Protein AF-0000000083412207 (afdb_homodimer)

Organism: NCBI:txid2530390

Radius of gyration: 19.91 Å; Cα contacts (8 Å, |Δi|>4): 125; chains: 2; bounding box: 36×71×54 Å

Solvent-accessible surface area (backbone atoms only — not comparable to full-atom values): 8343 Å² total; per-residue (Å²): 132,80,74,49,70,33,29,52,50,34,54,54,53,48,49,51,42,52,49,50,40,42,51,44,37,52,57,48,27,60,60,34,42,66,89,69,21,44,85,55,72,66,56,53,50,50,54,52,48,53,46,49,50,38,48,52,53,24,51,46,41,38,51,54,48,55,41,55,63,56,62,59,64,66,70,77,129,132,81,74,49,70,35,30,53,49,34,54,54,53,49,50,52,42,50,50,51,39,41,52,42,35,51,57,50,27,60,59,35,41,67,90,70,22,43,84,55,71,66,57,54,51,50,55,52,48,52,44,49,51,38,48,52,54,25,51,46,40,39,52,53,48,56,41,55,64,55,62,61,62,66,69,77,128

Structure (mmCIF, N/CA/C/O backbone):
data_AF-0000000083412207-model_v1
#
loop_
_entity.id
_entity.type
_entity.pdbx_description
1 polymer 'Uncharacterized protein'
#
loop_
_atom_site.group_PDB
_atom_site.id
_atom_site.type_symbol
_atom_site.label_atom_id
_atom_site.label_alt_id
_atom_site.label_comp_id
_atom_site.label_asym_id
_atom_site.label_entity_id
_atom_site.label_seq_id
_atom_site.pdbx_PDB_ins_code
_atom_site.Cartn_x
_atom_site.Cartn_y
_atom_site.Cartn_z
_atom_site.occupancy
_atom_site.B_iso_or_equiv
_atom_site.auth_seq_id
_atom_site.auth_comp_id
_atom_site.auth_asym_id
_atom_site.auth_atom_id
_atom_site.pdbx_PDB_model_num
ATOM 1 N N . MET A 1 1 ? -19.609 23.844 11.234 1 54.09 1 MET A N 1
ATOM 2 C CA . MET A 1 1 ? -18.266 24.438 11.203 1 54.09 1 MET A CA 1
ATOM 3 C C . MET A 1 1 ? -17.516 24.016 9.945 1 54.09 1 MET A C 1
ATOM 5 O O . MET A 1 1 ? -17.391 22.812 9.664 1 54.09 1 MET A O 1
ATOM 9 N N . GLU A 1 2 ? -17.5 24.828 8.906 1 66.31 2 GLU A N 1
ATOM 10 C CA . GLU A 1 2 ? -17.094 24.625 7.52 1 66.31 2 GLU A CA 1
ATOM 11 C C . GLU A 1 2 ? -15.664 24.078 7.449 1 66.31 2 GLU A C 1
ATOM 13 O O . GLU A 1 2 ? -14.805 24.469 8.242 1 66.31 2 GLU A O 1
ATOM 18 N N . LYS A 1 3 ? -15.43 22.844 7.043 1 80.94 3 LYS A N 1
ATOM 19 C CA . LYS A 1 3 ? -14.102 22.234 6.953 1 80.94 3 LYS A CA 1
ATOM 20 C C . LYS A 1 3 ? -13.102 23.219 6.34 1 80.94 3 LYS A C 1
ATOM 22 O O . LYS A 1 3 ? -13.445 23.969 5.426 1 80.94 3 LYS A O 1
ATOM 27 N N . SER A 1 4 ? -12 23.516 6.996 1 90.62 4 SER A N 1
ATOM 28 C CA . SER A 1 4 ? -10.953 24.375 6.453 1 90.62 4 SER A CA 1
ATOM 29 C C . SER A 1 4 ? -10.516 23.906 5.07 1 90.62 4 SER A C 1
ATOM 31 O O . SER A 1 4 ? -10.742 22.75 4.703 1 90.62 4 SER A O 1
ATOM 33 N N . GLU A 1 5 ? -10.156 24.812 4.203 1 94.31 5 GLU A N 1
ATOM 34 C CA . GLU A 1 5 ? -9.648 24.469 2.877 1 94.31 5 GLU A CA 1
ATOM 35 C C . GLU A 1 5 ? -8.539 23.422 2.959 1 94.31 5 GLU A C 1
ATOM 37 O O . GLU A 1 5 ? -8.469 22.516 2.123 1 94.31 5 GLU A O 1
ATOM 42 N N . LYS A 1 6 ? -7.75 23.562 4.008 1 95.19 6 LYS A N 1
ATOM 43 C CA . LYS A 1 6 ? -6.664 22.609 4.215 1 95.19 6 LYS A CA 1
ATOM 44 C C . LYS A 1 6 ? -7.203 21.203 4.52 1 95.19 6 LYS A C 1
ATOM 46 O O . LYS A 1 6 ? -6.645 20.203 4.066 1 95.19 6 LYS A O 1
ATOM 51 N N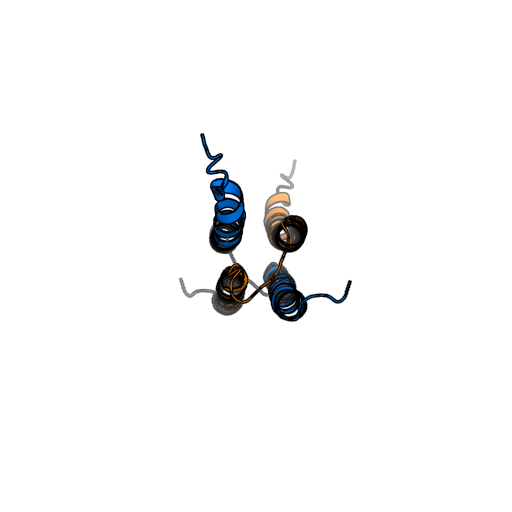 . ARG A 1 7 ? -8.305 21.156 5.289 1 95.5 7 ARG A N 1
ATOM 52 C CA . ARG A 1 7 ? -8.953 19.906 5.648 1 95.5 7 ARG A CA 1
ATOM 53 C C . ARG A 1 7 ? -9.578 19.234 4.426 1 95.5 7 ARG A C 1
ATOM 55 O O . ARG A 1 7 ? -9.438 18.031 4.227 1 95.5 7 ARG A O 1
ATOM 62 N N . GLN A 1 8 ? -10.258 20.062 3.607 1 96 8 GLN A N 1
ATOM 63 C CA . GLN A 1 8 ? -10.906 19.547 2.4 1 96 8 GLN A CA 1
ATOM 64 C C . GLN A 1 8 ? -9.875 19.031 1.405 1 96 8 GLN A C 1
ATOM 66 O O . GLN A 1 8 ? -10.086 17.984 0.784 1 96 8 GLN A O 1
ATOM 71 N N . ARG A 1 9 ? -8.82 19.703 1.302 1 95.94 9 ARG A N 1
ATOM 72 C CA . ARG A 1 9 ? -7.742 19.266 0.422 1 95.94 9 ARG A CA 1
ATOM 73 C C . ARG A 1 9 ? -7.148 17.938 0.899 1 95.94 9 ARG A C 1
ATOM 75 O O . ARG A 1 9 ? -6.895 17.031 0.096 1 95.94 9 ARG A O 1
ATOM 82 N N . PHE A 1 10 ? -6.992 17.844 2.229 1 96.56 10 PHE A N 1
ATOM 83 C CA . PHE A 1 10 ? -6.461 16.625 2.811 1 96.56 10 PHE A CA 1
ATOM 84 C C . PHE A 1 10 ? -7.371 15.438 2.504 1 96.56 10 PHE A C 1
ATOM 86 O O . PHE A 1 10 ? -6.91 14.398 2.037 1 96.56 10 PHE A O 1
ATOM 93 N N . GLU A 1 11 ? -8.586 15.609 2.717 1 96.12 11 GLU A N 1
ATOM 94 C CA . GLU A 1 11 ? -9.562 14.531 2.525 1 96.12 11 GLU A CA 1
ATOM 95 C C . GLU A 1 11 ? -9.586 14.062 1.074 1 96.12 11 GLU A C 1
ATOM 97 O O . GLU A 1 11 ? -9.633 12.859 0.806 1 96.12 11 GLU A O 1
ATOM 102 N N . LYS A 1 12 ? -9.547 14.984 0.191 1 96.94 12 LYS A N 1
ATOM 103 C CA . LYS A 1 12 ? -9.602 14.656 -1.231 1 96.94 12 LYS A CA 1
ATOM 104 C C . LYS A 1 12 ? -8.336 13.93 -1.677 1 96.94 12 LYS A C 1
ATOM 106 O O . LYS A 1 12 ? -8.406 12.859 -2.275 1 96.94 12 LYS A O 1
ATOM 111 N N . VAL A 1 13 ? -7.23 14.492 -1.331 1 97.06 13 VAL A N 1
ATOM 112 C CA . VAL A 1 13 ? -5.949 13.969 -1.798 1 97.06 13 VAL A CA 1
ATOM 113 C C . VAL A 1 13 ? -5.633 12.656 -1.087 1 97.06 13 VAL A C 1
ATOM 115 O O . VAL A 1 13 ? -5.309 11.656 -1.731 1 97.06 13 VAL A O 1
ATOM 118 N N . ALA A 1 14 ? -5.75 12.633 0.259 1 97.5 14 ALA A N 1
ATOM 119 C CA . ALA A 1 14 ? -5.43 11.445 1.05 1 97.5 14 ALA A CA 1
ATOM 120 C C . ALA A 1 14 ? -6.344 10.281 0.688 1 97.5 14 ALA A C 1
ATOM 122 O O . ALA A 1 14 ? -5.883 9.148 0.538 1 97.5 14 ALA A O 1
ATOM 123 N N . THR A 1 15 ? -7.625 10.562 0.523 1 97.25 15 THR A N 1
ATOM 124 C CA . THR A 1 15 ? -8.57 9.523 0.146 1 97.25 15 THR A CA 1
ATOM 125 C C . THR A 1 15 ? -8.219 8.93 -1.214 1 97.25 15 THR A C 1
ATOM 127 O O . THR A 1 15 ? -8.281 7.715 -1.402 1 97.25 15 THR A O 1
ATOM 130 N N . GLY A 1 16 ? -7.875 9.812 -2.121 1 97.69 16 GLY A N 1
ATOM 131 C CA . GLY A 1 16 ? -7.465 9.359 -3.438 1 97.69 16 GLY A CA 1
ATOM 132 C C . GLY A 1 16 ? -6.254 8.445 -3.4 1 97.69 16 GLY A C 1
ATOM 133 O O . GLY A 1 16 ? -6.227 7.41 -4.074 1 97.69 16 GLY A O 1
ATOM 134 N N . ARG A 1 17 ? -5.312 8.781 -2.586 1 98.19 17 ARG A N 1
ATOM 135 C CA . ARG A 1 17 ? -4.082 8.008 -2.486 1 98.19 17 ARG A CA 1
ATOM 136 C C . ARG A 1 17 ? -4.324 6.684 -1.766 1 98.19 17 ARG A C 1
ATOM 138 O O . ARG A 1 17 ? -3.791 5.648 -2.164 1 98.19 17 ARG A O 1
ATOM 145 N N . VAL A 1 18 ? -5.156 6.715 -0.724 1 98.19 18 VAL A N 1
ATOM 146 C CA . VAL A 1 18 ? -5.496 5.496 -0.002 1 98.19 18 VAL A CA 1
ATOM 147 C C . VAL A 1 18 ? -6.219 4.527 -0.936 1 98.19 18 VAL A C 1
ATOM 149 O O . VAL A 1 18 ? -5.883 3.34 -0.989 1 98.19 18 VAL A O 1
ATOM 152 N N . GLN A 1 19 ? -7.129 5.031 -1.712 1 98.06 19 GLN A N 1
ATOM 153 C CA . GLN A 1 19 ? -7.871 4.191 -2.65 1 98.06 19 GLN A CA 1
ATOM 154 C C . GLN A 1 19 ? -6.941 3.594 -3.703 1 98.06 19 GLN A C 1
ATOM 156 O O . GLN A 1 19 ? -7.098 2.434 -4.09 1 98.06 19 GLN A O 1
ATOM 161 N N . LYS A 1 20 ? -6.082 4.391 -4.176 1 98.38 20 LYS A N 1
ATOM 162 C CA . LYS A 1 20 ? -5.105 3.914 -5.152 1 98.38 20 LYS A CA 1
ATOM 163 C C . LYS A 1 20 ? -4.285 2.756 -4.59 1 98.38 20 LYS A C 1
ATOM 165 O O . LYS A 1 20 ? -4.062 1.756 -5.277 1 98.38 20 LYS A O 1
ATOM 170 N N . ILE A 1 21 ? -3.848 2.893 -3.4 1 98.56 21 ILE A N 1
ATOM 171 C CA . ILE A 1 21 ? -3.049 1.863 -2.746 1 98.56 21 ILE A CA 1
ATOM 172 C C . ILE A 1 21 ? -3.877 0.59 -2.588 1 98.56 21 ILE A C 1
ATOM 174 O O . ILE A 1 21 ? -3.426 -0.5 -2.945 1 98.56 21 ILE A O 1
ATOM 178 N N . VAL A 1 22 ? -5.098 0.754 -2.084 1 98.25 22 VAL A N 1
ATOM 179 C CA . VAL A 1 22 ? -5.977 -0.385 -1.833 1 98.25 22 VAL A CA 1
ATOM 180 C C . VAL A 1 22 ? -6.27 -1.108 -3.145 1 98.25 22 VAL A C 1
ATOM 182 O O . VAL A 1 22 ? -6.227 -2.34 -3.207 1 98.25 22 VAL A O 1
ATOM 185 N N . ASN A 1 23 ? -6.512 -0.344 -4.191 1 98.31 23 ASN A N 1
ATOM 186 C CA . ASN A 1 23 ? -6.781 -0.92 -5.504 1 98.31 23 ASN A CA 1
ATOM 187 C C . ASN A 1 23 ? -5.574 -1.685 -6.039 1 98.31 23 ASN A C 1
ATOM 189 O O . ASN A 1 23 ? -5.715 -2.787 -6.57 1 98.31 23 ASN A O 1
ATOM 193 N N . THR A 1 24 ? -4.43 -1.087 -5.895 1 98.38 24 THR A N 1
ATOM 194 C CA . THR A 1 24 ? -3.217 -1.729 -6.391 1 98.38 24 THR A CA 1
ATOM 195 C C . THR A 1 24 ? -2.914 -2.998 -5.598 1 98.38 24 THR A C 1
ATOM 197 O O . THR A 1 24 ? -2.441 -3.986 -6.16 1 98.38 24 THR A O 1
ATOM 200 N N . LEU A 1 25 ? -3.168 -2.953 -4.281 1 98.38 25 LEU A N 1
ATOM 201 C CA . LEU A 1 25 ? -3.004 -4.148 -3.457 1 98.38 25 LEU A CA 1
ATOM 202 C C . LEU A 1 25 ? -3.912 -5.27 -3.941 1 98.38 25 LEU A C 1
ATOM 204 O O . LEU A 1 25 ? -3.508 -6.438 -3.963 1 98.38 25 LEU A O 1
ATOM 208 N N . SER A 1 26 ? -5.105 -4.902 -4.328 1 97.62 26 SER A N 1
ATOM 209 C CA . SER A 1 26 ? -6.051 -5.875 -4.867 1 97.62 26 SER A CA 1
ATOM 210 C C . SER A 1 26 ? -5.531 -6.492 -6.16 1 97.62 26 SER A C 1
ATOM 212 O O . SER A 1 26 ? -5.613 -7.707 -6.352 1 97.62 26 SER A O 1
ATOM 214 N N . LEU A 1 27 ? -4.988 -5.676 -7.004 1 97.5 27 LEU A N 1
ATOM 215 C CA . LEU A 1 27 ? -4.414 -6.148 -8.258 1 97.5 27 LEU A CA 1
ATOM 216 C C . LEU A 1 27 ? -3.215 -7.055 -8 1 97.5 27 LEU A C 1
ATOM 218 O O . LEU A 1 27 ? -3.012 -8.039 -8.711 1 97.5 27 LEU A O 1
ATOM 222 N N . LEU A 1 28 ? -2.41 -6.711 -6.988 1 97.81 28 LEU A N 1
ATOM 223 C CA . LEU A 1 28 ? -1.257 -7.52 -6.609 1 97.81 28 LEU A CA 1
ATOM 224 C C . LEU A 1 28 ? -1.694 -8.898 -6.121 1 97.81 28 LEU A C 1
ATOM 226 O O . LEU A 1 28 ? -1.04 -9.898 -6.414 1 97.81 28 LEU A O 1
ATOM 230 N N . ALA A 1 29 ? -2.803 -8.922 -5.344 1 97.12 29 ALA A N 1
ATOM 231 C CA . ALA A 1 29 ? -3.344 -10.18 -4.832 1 97.12 29 ALA A CA 1
ATOM 232 C C . ALA A 1 29 ? -3.752 -11.102 -5.977 1 97.12 29 ALA A C 1
ATOM 234 O O . ALA A 1 29 ? -3.631 -12.328 -5.867 1 97.12 29 ALA A O 1
ATOM 235 N N . ASN A 1 30 ? -4.176 -10.5 -7.094 1 95.75 30 ASN A N 1
ATOM 236 C CA . ASN A 1 30 ? -4.566 -11.266 -8.273 1 95.75 30 ASN A CA 1
ATOM 237 C C . ASN A 1 30 ? -3.383 -12.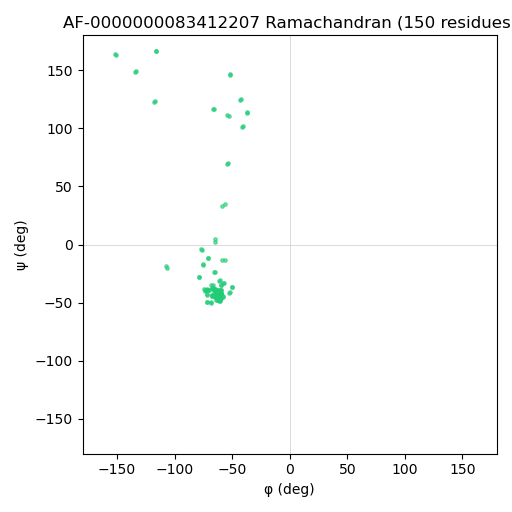023 -8.867 1 95.75 30 ASN A C 1
ATOM 239 O O . ASN A 1 30 ? -3.564 -13.031 -9.555 1 95.75 30 ASN A O 1
ATOM 243 N N . CYS A 1 31 ? -2.207 -11.602 -8.641 1 96.38 31 CYS A N 1
ATOM 244 C CA . CYS A 1 31 ? -0.999 -12.234 -9.156 1 96.38 31 CYS A CA 1
ATOM 245 C C . CYS A 1 31 ? -0.662 -13.492 -8.367 1 96.38 31 CYS A C 1
ATOM 247 O O . CYS A 1 31 ? 0.289 -14.203 -8.695 1 96.38 31 CYS A O 1
ATOM 249 N N . ALA A 1 32 ? -1.431 -13.75 -7.332 1 95.69 32 ALA A N 1
ATOM 250 C CA . ALA A 1 32 ? -1.221 -14.945 -6.52 1 95.69 32 ALA A CA 1
ATOM 251 C C . ALA A 1 32 ? -1.63 -16.203 -7.281 1 95.69 32 ALA A C 1
ATOM 253 O O . ALA A 1 32 ? -1.281 -17.312 -6.883 1 95.69 32 ALA A O 1
ATOM 254 N N . ASN A 1 33 ? -2.287 -15.977 -8.375 1 93.88 33 ASN A N 1
ATOM 255 C CA . ASN A 1 33 ? -2.766 -17.109 -9.172 1 93.88 33 ASN A CA 1
ATOM 256 C C . ASN A 1 33 ? -1.609 -17.906 -9.766 1 93.88 33 ASN A C 1
ATOM 258 O O . ASN A 1 33 ? -0.898 -1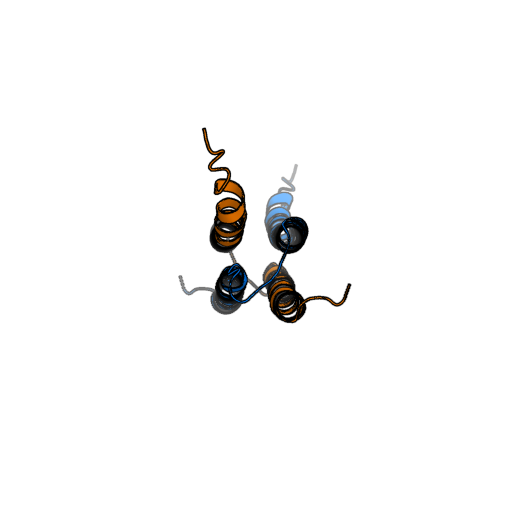7.406 -10.648 1 93.88 33 ASN A O 1
ATOM 262 N N . ARG A 1 34 ? -1.443 -19.172 -9.391 1 91.31 34 ARG A N 1
ATOM 263 C CA . ARG A 1 34 ? -0.34 -20.016 -9.828 1 91.31 34 ARG A CA 1
ATOM 264 C C . ARG A 1 34 ? -0.542 -20.484 -11.266 1 91.31 34 ARG A C 1
ATOM 266 O O . ARG A 1 34 ? 0.398 -20.953 -11.914 1 91.31 34 ARG A O 1
ATOM 273 N N . SER A 1 35 ? -1.736 -20.359 -11.703 1 92.56 35 SER A N 1
ATOM 274 C CA . SER A 1 35 ? -2.039 -20.734 -13.078 1 92.56 35 SER A CA 1
ATOM 275 C C . SER A 1 35 ? -1.37 -19.781 -14.062 1 92.56 35 SER A C 1
ATOM 277 O O . SER A 1 35 ? -0.943 -20.188 -15.148 1 92.56 35 SER A O 1
ATOM 279 N N . ASN A 1 36 ? -1.271 -18.516 -13.703 1 93.94 36 ASN A N 1
ATOM 280 C CA . ASN A 1 36 ? -0.774 -17.484 -14.602 1 93.94 36 ASN A CA 1
ATOM 281 C C . ASN A 1 36 ? 0.627 -17.016 -14.211 1 93.94 36 ASN A C 1
ATOM 283 O O . ASN A 1 36 ? 1.348 -16.438 -15.031 1 93.94 36 ASN A O 1
ATOM 287 N N . TYR A 1 37 ? 0.9 -17.344 -12.953 1 95.44 37 TYR A N 1
ATOM 288 C CA . TYR A 1 37 ? 2.156 -16.797 -12.445 1 95.44 37 TYR A CA 1
ATOM 289 C C . TYR A 1 37 ? 2.947 -17.875 -11.703 1 95.44 37 TYR A C 1
ATOM 291 O O . TYR A 1 37 ? 2.387 -18.891 -11.273 1 95.44 37 TYR A O 1
ATOM 299 N N . GLU A 1 38 ? 4.301 -17.688 -11.82 1 94.81 38 GLU A N 1
ATOM 300 C CA . GLU A 1 38 ? 5.215 -18.516 -11.047 1 94.81 38 GLU A CA 1
ATOM 301 C C . GLU A 1 38 ? 6.039 -17.688 -10.07 1 94.81 38 GLU A C 1
ATOM 303 O O . GLU A 1 38 ? 6.68 -16.719 -10.469 1 94.81 38 GLU A O 1
ATOM 308 N N . TYR A 1 39 ? 5.953 -18.047 -8.781 1 95.12 39 TYR A N 1
ATOM 309 C CA . TYR A 1 39 ? 6.656 -17.312 -7.734 1 95.12 39 TYR A CA 1
ATOM 310 C C . TYR A 1 39 ? 6.977 -18.234 -6.559 1 95.12 39 TYR A C 1
ATOM 312 O O . TYR A 1 39 ? 6.496 -19.359 -6.492 1 95.12 39 TYR A O 1
ATOM 320 N N . ASN A 1 40 ? 7.887 -17.766 -5.727 1 93.12 40 ASN A N 1
ATOM 321 C CA . ASN A 1 40 ? 8.234 -18.516 -4.523 1 93.12 40 ASN A CA 1
ATOM 322 C C . ASN A 1 40 ? 7.875 -17.75 -3.258 1 93.12 40 ASN A C 1
ATOM 324 O O . ASN A 1 40 ? 7.57 -16.547 -3.32 1 93.12 40 ASN A O 1
ATOM 328 N N . GLU A 1 41 ? 7.867 -18.359 -2.084 1 93.44 41 GLU A N 1
ATOM 329 C CA . GLU A 1 41 ? 7.531 -17.75 -0.798 1 93.44 41 GLU A CA 1
ATOM 330 C C . GLU A 1 41 ? 8.461 -16.594 -0.476 1 93.44 41 GLU A C 1
ATOM 332 O O . GLU A 1 41 ? 8.031 -15.594 0.115 1 93.44 41 GLU A O 1
ATOM 337 N N . GLN A 1 42 ? 9.656 -16.719 -0.856 1 95.19 42 GLN A N 1
ATOM 338 C CA . GLN A 1 42 ? 10.633 -15.672 -0.606 1 95.19 42 GLN A CA 1
ATOM 339 C C . GLN A 1 42 ? 10.25 -14.383 -1.33 1 95.19 42 GLN A C 1
ATOM 341 O O . GLN A 1 42 ? 10.391 -13.289 -0.779 1 95.19 42 GLN A O 1
ATOM 346 N N . ASP A 1 43 ? 9.742 -14.539 -2.598 1 95.81 43 ASP A N 1
ATOM 347 C CA . ASP A 1 43 ? 9.305 -13.383 -3.373 1 95.81 43 ASP A CA 1
ATOM 348 C C . ASP A 1 43 ? 8.148 -12.656 -2.676 1 95.81 43 ASP A C 1
ATOM 350 O O . ASP A 1 43 ? 8.164 -11.43 -2.559 1 95.81 43 ASP A O 1
ATOM 354 N N . VAL A 1 44 ? 7.281 -13.445 -2.209 1 96.19 44 VAL A N 1
ATOM 355 C CA . VAL A 1 44 ? 6.09 -12.922 -1.552 1 96.19 44 VAL A CA 1
ATOM 356 C C . VAL A 1 44 ? 6.488 -12.172 -0.282 1 96.19 44 VAL A C 1
ATOM 358 O O . VAL A 1 44 ? 6.035 -11.047 -0.049 1 96.19 44 VAL A O 1
ATOM 361 N N . GLU A 1 45 ? 7.375 -12.773 0.488 1 95.94 45 GLU A N 1
ATOM 362 C CA . GLU A 1 45 ? 7.84 -12.148 1.723 1 95.94 45 GLU A CA 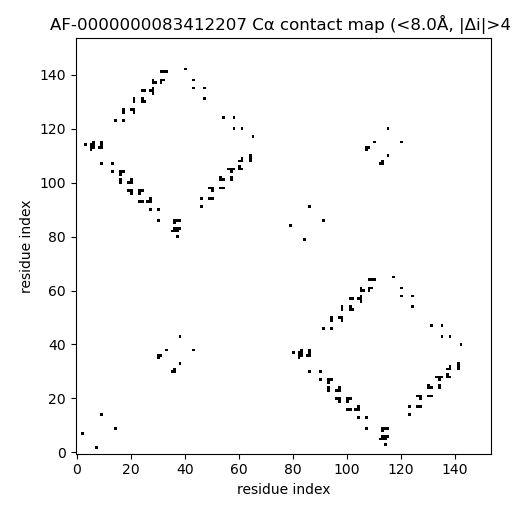1
ATOM 363 C C . GLU A 1 45 ? 8.562 -10.836 1.439 1 95.94 45 GLU A C 1
ATOM 365 O O . GLU A 1 45 ? 8.352 -9.836 2.135 1 95.94 45 GLU A O 1
ATOM 370 N N . PHE A 1 46 ? 9.344 -10.844 0.434 1 96.31 46 PHE A N 1
ATOM 371 C CA . PHE A 1 46 ? 10.102 -9.656 0.069 1 96.31 46 PHE A CA 1
ATOM 372 C C . PHE A 1 46 ? 9.172 -8.523 -0.35 1 96.31 46 PHE A C 1
ATOM 374 O O . PHE A 1 46 ? 9.344 -7.383 0.082 1 96.31 46 PHE A O 1
ATOM 381 N N . MET A 1 47 ? 8.195 -8.844 -1.156 1 96.75 47 MET A N 1
ATOM 382 C CA . MET A 1 47 ? 7.242 -7.852 -1.655 1 96.75 47 MET A CA 1
ATOM 383 C C . MET A 1 47 ? 6.48 -7.199 -0.505 1 96.75 47 MET A C 1
ATOM 385 O O . MET A 1 47 ? 6.438 -5.973 -0.403 1 96.75 47 MET A O 1
ATOM 389 N N . TYR A 1 48 ? 6.02 -8.031 0.338 1 97.31 48 TYR A N 1
ATOM 390 C CA . TYR A 1 48 ? 5.168 -7.496 1.397 1 97.31 48 TYR A CA 1
ATOM 391 C C . TYR A 1 48 ? 6.004 -6.848 2.494 1 97.31 48 TYR A C 1
ATOM 393 O O . TYR A 1 48 ? 5.559 -5.902 3.148 1 97.31 48 TYR A O 1
ATOM 401 N N . ASN A 1 49 ? 7.242 -7.297 2.688 1 97.25 49 ASN A N 1
ATOM 402 C CA . ASN A 1 49 ? 8.148 -6.617 3.605 1 97.25 49 ASN A CA 1
ATOM 403 C C . ASN A 1 49 ? 8.453 -5.195 3.145 1 97.25 49 ASN A C 1
ATOM 405 O O . ASN A 1 49 ? 8.5 -4.273 3.961 1 97.25 49 ASN A O 1
ATOM 409 N N . GLU A 1 50 ? 8.664 -5.094 1.896 1 97.5 50 GLU A N 1
ATOM 410 C CA . GLU A 1 50 ? 8.938 -3.777 1.326 1 97.5 50 GLU A CA 1
ATOM 411 C C . GLU A 1 50 ? 7.742 -2.844 1.499 1 97.5 50 GLU A C 1
ATOM 413 O O . GLU A 1 50 ? 7.906 -1.681 1.876 1 97.5 50 GLU A O 1
ATOM 418 N N . ILE A 1 51 ? 6.621 -3.363 1.272 1 97.94 51 ILE A N 1
ATOM 419 C CA . ILE A 1 51 ? 5.402 -2.572 1.405 1 97.94 51 ILE A CA 1
ATOM 420 C C . ILE A 1 51 ? 5.18 -2.211 2.873 1 97.94 51 ILE A C 1
ATOM 422 O O . ILE A 1 51 ? 4.844 -1.067 3.193 1 97.94 51 ILE A O 1
ATOM 426 N N . SER A 1 52 ? 5.398 -3.193 3.693 1 97.25 52 SER A N 1
ATOM 427 C CA . SER A 1 52 ? 5.238 -2.969 5.129 1 97.25 52 SER A CA 1
ATOM 428 C C . SER A 1 52 ? 6.207 -1.904 5.633 1 97.25 52 SER A C 1
ATOM 430 O O . SER A 1 52 ? 5.836 -1.054 6.441 1 97.25 52 SER A O 1
ATOM 432 N N . LYS A 1 53 ? 7.402 -1.983 5.184 1 97.5 53 LYS A N 1
ATOM 433 C CA . LYS A 1 53 ? 8.406 -0.993 5.555 1 97.5 53 LYS A CA 1
ATOM 434 C C . LYS A 1 53 ? 7.984 0.408 5.121 1 97.5 53 LYS A C 1
ATOM 436 O O . LYS A 1 53 ? 8.062 1.356 5.902 1 97.5 53 LYS A O 1
ATOM 441 N N . ALA A 1 54 ? 7.5 0.529 3.855 1 97.81 54 ALA A N 1
ATOM 442 C CA . ALA A 1 54 ? 7.031 1.812 3.34 1 97.81 54 ALA A CA 1
ATOM 443 C C . ALA A 1 54 ? 5.832 2.318 4.137 1 97.81 54 ALA A C 1
ATOM 445 O O . ALA A 1 54 ? 5.73 3.514 4.422 1 97.81 54 ALA A O 1
ATOM 446 N N . LEU A 1 55 ? 4.961 1.374 4.484 1 97.75 55 LEU A N 1
ATOM 447 C CA . LEU A 1 55 ? 3.787 1.708 5.281 1 97.75 55 LEU A CA 1
ATOM 448 C C . LEU A 1 55 ? 4.191 2.271 6.637 1 97.75 55 LEU A C 1
ATOM 450 O O . LEU A 1 55 ? 3.666 3.299 7.07 1 97.75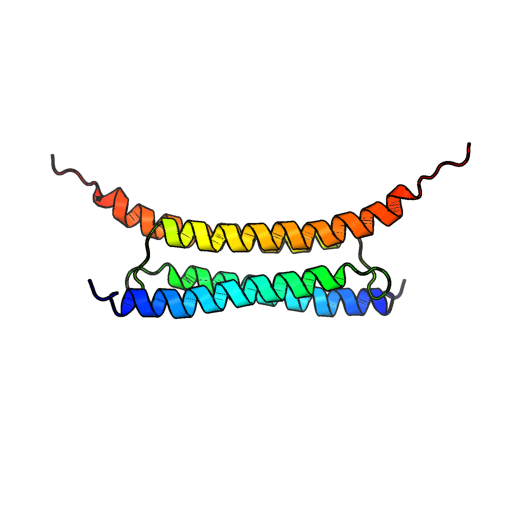 55 LEU A O 1
ATOM 454 N N . LYS A 1 56 ? 5.141 1.654 7.297 1 96.5 56 LYS A N 1
ATOM 455 C CA . LYS A 1 56 ? 5.629 2.1 8.602 1 96.5 56 LYS A CA 1
ATOM 456 C C . LYS A 1 56 ? 6.285 3.473 8.5 1 96.5 56 LYS A C 1
ATOM 458 O O . LYS A 1 56 ? 6.074 4.332 9.359 1 96.5 56 LYS A O 1
ATOM 463 N N . GLU A 1 57 ? 7.051 3.619 7.488 1 96.81 57 GLU A N 1
ATOM 464 C CA . GLU A 1 57 ? 7.727 4.895 7.27 1 96.81 57 GLU A CA 1
ATOM 465 C C . GLU A 1 57 ? 6.719 6.016 7.031 1 96.81 57 GLU A C 1
ATOM 467 O O . GLU A 1 57 ? 6.871 7.117 7.566 1 96.81 57 GLU A O 1
ATOM 472 N N . SER A 1 58 ? 5.75 5.754 6.203 1 97.31 58 SER A N 1
ATOM 473 C CA . SER A 1 58 ? 4.715 6.738 5.914 1 97.31 58 SER A CA 1
ATOM 474 C C . SER A 1 58 ? 3.934 7.105 7.172 1 97.31 58 SER A C 1
ATOM 476 O O . SER A 1 58 ? 3.678 8.281 7.43 1 97.31 58 SER A O 1
ATOM 478 N N . ARG A 1 59 ? 3.549 6.113 7.934 1 95.44 59 ARG A N 1
ATOM 479 C CA . ARG A 1 59 ? 2.844 6.344 9.188 1 95.44 59 ARG A CA 1
ATOM 480 C C . ARG A 1 59 ? 3.701 7.148 10.156 1 95.44 59 ARG A C 1
ATOM 482 O O . ARG A 1 59 ? 3.188 8 10.883 1 95.44 59 ARG A O 1
ATOM 489 N N . GLY A 1 60 ? 4.941 6.887 10.203 1 95.5 60 GLY A N 1
ATOM 490 C CA . GLY A 1 60 ? 5.867 7.609 11.062 1 95.5 60 GLY A CA 1
ATOM 491 C C . GLY A 1 60 ? 5.883 9.102 10.797 1 95.5 60 GLY A C 1
ATOM 492 O O . GLY A 1 60 ? 6.047 9.906 11.719 1 95.5 60 GLY A O 1
ATOM 493 N N . ALA A 1 61 ? 5.676 9.445 9.547 1 95.06 61 ALA A N 1
ATOM 494 C CA . ALA A 1 61 ? 5.633 10.852 9.18 1 95.06 61 ALA A CA 1
ATOM 495 C C . ALA A 1 61 ? 4.465 11.562 9.859 1 95.06 61 ALA A C 1
ATOM 497 O O . ALA A 1 61 ? 4.613 12.688 10.344 1 95.06 61 ALA A O 1
ATOM 498 N N . TYR A 1 62 ? 3.373 10.938 9.945 1 96.06 62 TYR A N 1
ATOM 499 C CA . TYR A 1 62 ? 2.197 11.516 10.586 1 96.06 62 TYR A CA 1
ATOM 500 C C . TYR A 1 62 ? 2.383 11.586 12.102 1 96.06 62 TYR A C 1
ATOM 502 O O . TYR A 1 62 ? 1.977 12.555 12.734 1 96.06 62 TYR A O 1
ATOM 510 N N . THR A 1 63 ? 2.916 10.523 12.641 1 92.69 63 THR A N 1
ATOM 511 C CA . THR A 1 63 ? 3.162 10.469 14.078 1 92.69 63 THR A CA 1
ATOM 512 C C . THR A 1 63 ? 4.113 11.578 14.508 1 92.69 63 THR A C 1
ATOM 514 O O . THR A 1 63 ? 3.926 12.195 15.555 1 92.69 63 THR A O 1
ATOM 517 N N . LYS A 1 64 ? 5.113 11.781 13.734 1 92.06 64 LYS A N 1
ATOM 518 C CA . LYS A 1 64 ? 6.086 12.836 14 1 92.06 64 LYS A CA 1
ATOM 519 C C . LYS A 1 64 ? 5.43 14.211 13.977 1 92.06 64 LYS A C 1
ATOM 521 O O . LYS A 1 64 ? 5.688 15.047 14.844 1 92.06 64 LYS A O 1
ATOM 526 N N . GLU A 1 65 ? 4.566 14.469 13 1 91.19 65 GLU A N 1
ATOM 527 C CA . GLU A 1 65 ? 3.906 15.758 12.844 1 91.19 65 GLU A CA 1
ATOM 528 C C . GLU A 1 65 ? 2.859 15.977 13.93 1 91.19 65 GLU A C 1
ATOM 530 O O . GLU A 1 65 ? 2.707 17.094 14.438 1 91.19 65 GLU A O 1
ATOM 535 N N . LEU A 1 66 ? 2.141 14.922 14.297 1 87.44 66 LEU A N 1
ATOM 536 C CA . LEU A 1 66 ? 1.137 15 15.352 1 87.44 66 LEU A CA 1
ATOM 537 C C . LEU A 1 66 ? 1.797 15.188 16.719 1 87.44 66 LEU A C 1
ATOM 539 O O . LEU A 1 66 ? 1.231 15.836 17.594 1 87.44 66 LEU A O 1
ATOM 543 N N . GLY A 1 67 ? 2.932 14.484 16.891 1 79 67 GLY A N 1
ATOM 544 C CA . GLY A 1 67 ? 3.678 14.633 18.141 1 79 67 GLY A CA 1
ATOM 545 C C .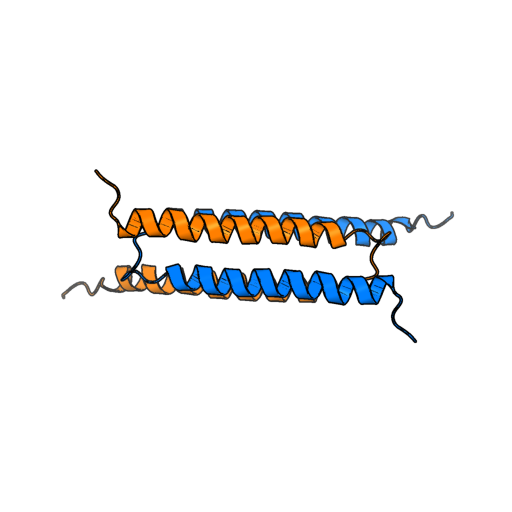 GLY A 1 67 ? 4.254 16.016 18.328 1 79 67 GLY A C 1
ATOM 546 O O . GLY A 1 67 ? 4.391 16.5 19.453 1 79 67 GLY A O 1
ATOM 547 N N . LYS A 1 68 ? 4.75 16.594 17.328 1 71.62 68 LYS A N 1
ATOM 548 C CA . LYS A 1 68 ? 5.227 17.969 17.406 1 71.62 68 LYS A CA 1
ATOM 549 C C . LYS A 1 68 ? 4.148 18.891 17.984 1 71.62 68 LYS A C 1
ATOM 551 O O . LYS A 1 68 ? 4.449 19.797 18.766 1 71.62 68 LYS A O 1
ATOM 556 N N . ALA A 1 69 ? 3.027 18.609 17.516 1 58.25 69 ALA A N 1
ATOM 557 C CA . ALA A 1 69 ? 1.974 19.422 18.094 1 58.25 69 ALA A CA 1
ATOM 558 C C . ALA A 1 69 ? 1.851 19.188 19.594 1 58.25 69 ALA A C 1
ATOM 560 O O . ALA A 1 69 ? 1.577 20.109 20.359 1 58.25 69 ALA A O 1
ATOM 561 N N . CYS A 1 70 ? 1.902 17.875 19.938 1 53.41 70 CYS A N 1
ATOM 562 C CA . CYS A 1 70 ? 1.749 17.641 21.359 1 53.41 70 CYS A CA 1
ATOM 563 C C . CYS A 1 70 ? 3.01 18.031 22.125 1 53.41 70 CYS A C 1
ATOM 565 O O . CYS A 1 70 ? 2.971 18.25 23.328 1 53.41 70 CYS A O 1
ATOM 567 N N . LYS A 1 71 ? 4.203 17.797 21.656 1 52.25 71 LYS A N 1
ATOM 568 C CA . LYS A 1 71 ? 5.383 18.156 22.438 1 52.25 71 LYS A CA 1
ATOM 569 C C . LYS A 1 71 ? 5.402 19.656 22.75 1 52.25 71 LYS A C 1
ATOM 571 O O . LYS A 1 71 ? 6.332 20.141 23.391 1 52.25 71 LYS A O 1
ATOM 576 N N . SER A 1 72 ? 4.59 20.438 22.109 1 46.16 72 SER A N 1
ATOM 577 C CA . SER A 1 72 ? 4.742 21.781 22.641 1 46.16 72 SER A CA 1
ATOM 578 C C . SER A 1 72 ? 4.297 21.875 24.094 1 46.16 72 SER A C 1
ATOM 580 O O . SER A 1 72 ? 3.568 22.781 24.484 1 46.16 72 SER A O 1
ATOM 582 N N . THR A 1 73 ? 3.959 20.766 24.641 1 43.34 73 THR A N 1
ATOM 583 C CA . THR A 1 73 ? 3.67 20.984 26.062 1 43.34 73 THR A CA 1
ATOM 584 C C . THR A 1 73 ? 4.867 21.609 26.766 1 43.34 73 THR A C 1
ATOM 586 O O . THR A 1 73 ? 5.723 20.906 27.297 1 43.34 73 THR A O 1
ATOM 589 N N . PHE A 1 74 ? 5.527 22.406 26.094 1 48 74 PHE A N 1
ATOM 590 C CA . PHE A 1 74 ? 6.312 23.266 26.984 1 48 74 PHE A CA 1
ATOM 591 C C . PHE A 1 74 ? 5.414 23.953 28 1 48 74 PHE A C 1
ATOM 593 O O . PHE A 1 74 ? 4.543 24.75 27.625 1 48 74 PHE A O 1
ATOM 600 N N . ALA A 1 75 ? 4.793 23.281 29 1 43.75 75 ALA A N 1
ATOM 601 C CA . ALA A 1 75 ? 4.238 23.922 30.188 1 43.75 75 ALA A CA 1
ATOM 602 C C . ALA A 1 75 ? 5.168 25 30.719 1 43.75 75 ALA A C 1
ATOM 604 O O . ALA A 1 75 ? 6.383 24.797 30.828 1 43.75 75 ALA A O 1
ATOM 605 N N . PHE A 1 76 ? 4.91 26.266 30.453 1 49.97 76 PHE A N 1
ATOM 606 C CA . PHE A 1 76 ? 5.547 27.312 31.234 1 49.97 76 PHE A CA 1
ATOM 607 C C . PHE A 1 76 ? 5.68 26.906 32.688 1 49.97 76 PHE A C 1
ATOM 609 O O . PHE A 1 76 ? 4.785 26.25 33.25 1 49.97 76 PHE A O 1
ATOM 616 N N . LYS A 1 77 ? 6.953 26.703 33.219 1 34.94 77 LYS A N 1
ATOM 617 C CA . LYS A 1 77 ? 6.992 26.953 34.656 1 34.94 77 LYS A CA 1
ATOM 618 C C . LYS A 1 77 ? 6.379 28.312 35 1 34.94 77 LYS A C 1
ATOM 620 O O . LYS A 1 77 ? 6.543 29.281 34.219 1 34.94 77 LYS A O 1
ATOM 625 N N . MET B 1 1 ? 19.141 -21.812 -15.758 1 53.94 1 MET B N 1
ATOM 626 C CA . MET B 1 1 ? 17.781 -22.328 -15.906 1 53.94 1 MET B CA 1
ATOM 627 C C . MET B 1 1 ? 16.797 -21.188 -16.188 1 53.94 1 MET B C 1
ATOM 629 O O . MET B 1 1 ? 16.75 -20.203 -15.438 1 53.94 1 MET B O 1
ATOM 633 N N . GLU B 1 2 ? 16.453 -20.938 -17.469 1 66.75 2 GLU B N 1
ATOM 634 C CA . GLU B 1 2 ? 15.742 -19.812 -18.062 1 66.75 2 GLU B CA 1
ATOM 635 C C . GLU B 1 2 ? 14.414 -19.562 -17.344 1 66.75 2 GLU B C 1
ATOM 637 O O . GLU B 1 2 ? 13.734 -20.5 -16.953 1 66.75 2 GLU B O 1
ATOM 642 N N . LYS B 1 3 ? 14.234 -18.469 -16.594 1 81.19 3 LYS B N 1
ATOM 643 C CA . LYS B 1 3 ? 13 -18.156 -15.883 1 81.19 3 LYS B CA 1
ATOM 644 C C . LYS B 1 3 ? 11.773 -18.453 -16.75 1 81.19 3 LYS B C 1
ATOM 646 O O . LYS B 1 3 ? 11.797 -18.219 -17.953 1 81.19 3 LYS B O 1
ATOM 651 N N . SER B 1 4 ? 10.828 -19.25 -16.312 1 90.75 4 SER B N 1
ATOM 652 C CA . SER B 1 4 ? 9.586 -19.516 -17.031 1 90.75 4 SER B CA 1
ATOM 653 C C . SER B 1 4 ? 8.891 -18.219 -17.422 1 90.75 4 SER B C 1
ATOM 655 O O . SER B 1 4 ? 9.156 -17.172 -16.844 1 90.75 4 SER B O 1
ATOM 657 N N . GLU B 1 5 ? 8.219 -18.219 -18.547 1 94.5 5 GLU B N 1
ATOM 658 C CA . GLU B 1 5 ? 7.441 -17.062 -18.984 1 94.5 5 GLU B CA 1
ATOM 659 C C . GLU B 1 5 ? 6.516 -16.562 -17.875 1 94.5 5 GLU B C 1
ATOM 661 O O . GLU B 1 5 ? 6.352 -15.359 -17.688 1 94.5 5 GLU B O 1
ATOM 666 N N . LYS B 1 6 ? 5.996 -17.531 -17.125 1 95.19 6 LYS B N 1
ATOM 667 C CA . LYS B 1 6 ? 5.102 -17.188 -16.031 1 95.19 6 LYS B CA 1
ATOM 668 C C . LYS B 1 6 ? 5.855 -16.453 -14.922 1 95.19 6 LYS B C 1
ATOM 670 O O . LYS B 1 6 ? 5.32 -15.516 -14.312 1 95.19 6 LYS B O 1
ATOM 675 N N . ARG B 1 7 ? 7.109 -16.875 -14.68 1 95.56 7 ARG B N 1
ATOM 676 C CA . ARG B 1 7 ? 7.965 -16.25 -13.68 1 95.56 7 ARG B CA 1
ATOM 677 C C . ARG B 1 7 ? 8.344 -14.836 -14.078 1 95.56 7 ARG B C 1
ATOM 679 O O . ARG B 1 7 ? 8.289 -13.914 -13.266 1 95.56 7 ARG B O 1
ATOM 686 N N . GLN B 1 8 ? 8.711 -14.672 -15.352 1 96.06 8 GLN B N 1
ATOM 687 C CA . GLN B 1 8 ? 9.102 -13.359 -15.875 1 96.06 8 GLN B CA 1
ATOM 688 C C . GLN B 1 8 ? 7.926 -12.391 -15.836 1 96.06 8 GLN B C 1
ATOM 690 O O . GLN B 1 8 ? 8.094 -11.219 -15.484 1 96.06 8 GLN B O 1
ATOM 695 N N . ARG B 1 9 ? 6.801 -12.867 -16.156 1 96 9 ARG B N 1
ATOM 696 C CA . ARG B 1 9 ? 5.598 -12.039 -16.094 1 96 9 ARG B CA 1
ATOM 697 C C . ARG B 1 9 ? 5.293 -11.609 -14.672 1 96 9 ARG B C 1
ATOM 699 O O . ARG B 1 9 ? 4.957 -10.445 -14.43 1 96 9 ARG B O 1
ATOM 706 N N . PHE B 1 10 ? 5.465 -12.57 -13.75 1 96.62 10 PHE B N 1
ATOM 707 C CA . PHE B 1 10 ? 5.23 -12.266 -12.344 1 96.62 10 PHE B CA 1
ATOM 708 C C . PHE B 1 10 ? 6.168 -11.156 -11.867 1 96.62 10 PHE B C 1
ATOM 710 O O . PHE B 1 10 ? 5.723 -10.18 -11.266 1 96.62 10 PHE B O 1
ATOM 717 N N . GLU B 1 11 ? 7.383 -11.281 -12.148 1 96.12 11 GLU B N 1
ATOM 718 C CA . GLU B 1 11 ? 8.391 -10.328 -11.695 1 96.12 11 GLU B CA 1
ATOM 719 C C . GLU B 1 11 ? 8.117 -8.938 -12.242 1 96.12 11 GLU B C 1
ATOM 721 O O . GLU B 1 11 ? 8.227 -7.945 -11.516 1 96.12 11 GLU B O 1
ATOM 726 N N . LYS B 1 12 ? 7.758 -8.875 -13.461 1 96.94 12 LYS B N 1
ATOM 727 C CA . LYS B 1 12 ? 7.496 -7.59 -14.109 1 96.94 12 LYS B CA 1
ATOM 728 C C . LYS B 1 12 ? 6.25 -6.926 -13.531 1 96.94 12 LYS B C 1
ATOM 730 O O . LYS B 1 12 ? 6.297 -5.766 -13.109 1 96.94 12 LYS B O 1
ATOM 735 N N . VAL B 1 13 ? 5.211 -7.672 -13.477 1 97 13 VAL B N 1
ATOM 736 C CA . VAL B 1 13 ? 3.92 -7.125 -13.062 1 97 13 VAL B CA 1
ATOM 737 C C . VAL B 1 13 ? 3.941 -6.836 -11.562 1 97 13 VAL B C 1
ATOM 739 O O . VAL B 1 13 ? 3.59 -5.734 -11.133 1 97 13 VAL B O 1
ATOM 742 N N . ALA B 1 14 ? 4.379 -7.816 -10.734 1 97.5 14 ALA B N 1
ATOM 743 C CA . ALA B 1 14 ? 4.398 -7.672 -9.281 1 97.5 14 ALA B CA 1
ATOM 744 C C . ALA B 1 14 ? 5.32 -6.535 -8.859 1 97.5 14 ALA B C 1
ATOM 746 O O . ALA B 1 14 ? 4.969 -5.734 -7.988 1 97.5 14 ALA B O 1
ATOM 747 N N . 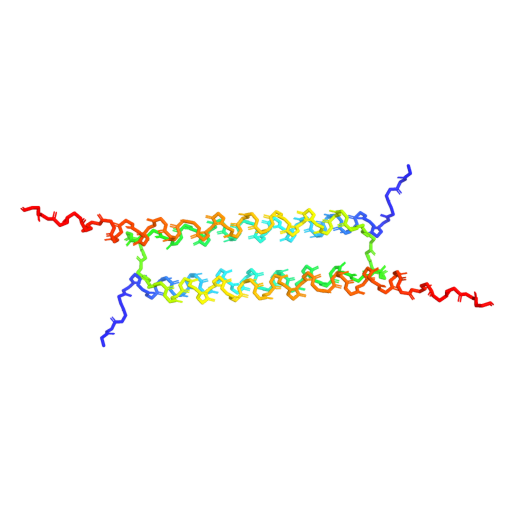THR B 1 15 ? 6.492 -6.461 -9.492 1 97.25 15 THR B N 1
ATOM 748 C CA . THR B 1 15 ? 7.434 -5.391 -9.172 1 97.25 15 THR B CA 1
ATOM 749 C C . THR B 1 15 ? 6.824 -4.027 -9.484 1 97.25 15 THR B C 1
ATOM 751 O O . THR B 1 15 ? 6.98 -3.08 -8.711 1 97.25 15 THR B O 1
ATOM 754 N N . GLY B 1 16 ? 6.172 -3.963 -10.617 1 97.69 16 GLY B N 1
ATOM 755 C CA . GLY B 1 16 ? 5.504 -2.723 -10.992 1 97.69 16 GLY B CA 1
ATOM 756 C C . GLY B 1 16 ? 4.449 -2.289 -9.984 1 97.69 16 GLY B C 1
ATOM 757 O O . GLY B 1 16 ? 4.375 -1.114 -9.625 1 97.69 16 GLY B O 1
ATOM 758 N N . ARG B 1 17 ? 3.711 -3.23 -9.508 1 98.12 17 ARG B N 1
ATOM 759 C CA . ARG B 1 17 ? 2.635 -2.936 -8.57 1 98.12 17 ARG B CA 1
ATOM 760 C C . ARG B 1 17 ? 3.191 -2.586 -7.191 1 98.12 17 ARG B C 1
ATOM 762 O O . ARG B 1 17 ? 2.699 -1.668 -6.535 1 98.12 17 ARG B O 1
ATOM 769 N N . VAL B 1 18 ? 4.227 -3.297 -6.773 1 98.19 18 VAL B N 1
ATOM 770 C CA . VAL B 1 18 ? 4.867 -3.004 -5.496 1 98.19 18 VAL B CA 1
ATOM 771 C C . VAL B 1 18 ? 5.445 -1.591 -5.52 1 98.19 18 VAL B C 1
ATOM 773 O O . VAL B 1 18 ? 5.242 -0.814 -4.582 1 98.19 18 VAL B O 1
ATOM 776 N N . GLN B 1 19 ? 6.094 -1.23 -6.586 1 98.06 19 GLN B N 1
ATOM 777 C CA . GLN B 1 19 ? 6.68 0.101 -6.715 1 98.06 19 GLN B CA 1
ATOM 778 C C . GLN B 1 19 ? 5.598 1.179 -6.691 1 98.06 19 GLN B C 1
ATOM 780 O O . GLN B 1 19 ? 5.785 2.242 -6.098 1 98.06 19 GLN B O 1
ATOM 785 N N . LYS B 1 20 ? 4.555 0.919 -7.371 1 98.38 20 LYS B N 1
ATOM 786 C CA . LYS B 1 20 ? 3.436 1.855 -7.383 1 98.38 20 LYS B CA 1
ATOM 787 C C . LYS B 1 20 ? 2.906 2.096 -5.973 1 98.38 20 LYS B C 1
ATOM 789 O O . LYS B 1 20 ? 2.641 3.236 -5.59 1 98.38 20 LYS B O 1
ATOM 794 N N . ILE B 1 21 ? 2.764 1.067 -5.23 1 98.56 21 ILE B N 1
ATOM 795 C CA . ILE B 1 21 ? 2.268 1.159 -3.863 1 98.56 21 ILE B CA 1
ATOM 796 C C . ILE B 1 21 ? 3.248 1.96 -3.012 1 98.56 21 ILE B C 1
ATOM 798 O O . ILE B 1 21 ? 2.852 2.891 -2.305 1 98.56 21 ILE B O 1
ATOM 802 N N . VAL B 1 22 ? 4.527 1.611 -3.125 1 98.25 22 VAL B N 1
ATOM 803 C CA . VAL B 1 22 ? 5.562 2.264 -2.328 1 98.25 22 VAL B CA 1
ATOM 804 C C . VAL B 1 22 ? 5.609 3.752 -2.664 1 98.25 22 VAL B C 1
ATOM 806 O O . VAL B 1 22 ? 5.691 4.594 -1.766 1 98.25 22 VAL B O 1
ATOM 809 N N . ASN B 1 23 ? 5.504 4.062 -3.932 1 98.31 23 ASN B N 1
ATOM 810 C CA . ASN B 1 23 ? 5.512 5.453 -4.371 1 98.31 23 ASN B CA 1
ATOM 811 C C . ASN B 1 23 ? 4.305 6.219 -3.836 1 98.31 23 ASN B C 1
ATOM 813 O O . ASN B 1 23 ? 4.438 7.352 -3.375 1 98.31 23 ASN B O 1
ATOM 817 N N . THR B 1 24 ? 3.166 5.594 -3.918 1 98.38 24 THR B N 1
ATOM 818 C CA . THR B 1 24 ? 1.948 6.246 -3.451 1 98.38 24 THR B CA 1
ATOM 819 C C . THR B 1 24 ? 1.989 6.449 -1.938 1 98.38 24 THR B C 1
ATOM 821 O O . THR B 1 24 ? 1.508 7.461 -1.428 1 98.38 24 THR B O 1
ATOM 824 N N . LEU B 1 25 ? 2.553 5.465 -1.228 1 98.38 25 LEU B N 1
ATOM 825 C CA . LEU B 1 25 ? 2.729 5.605 0.214 1 98.38 25 LEU B CA 1
ATOM 826 C C . LEU B 1 25 ? 3.611 6.805 0.54 1 98.38 25 LEU B C 1
ATOM 828 O O . LEU B 1 25 ? 3.346 7.535 1.497 1 98.38 25 LEU B O 1
ATOM 832 N N . SER B 1 26 ? 4.633 6.988 -0.265 1 97.69 26 SER B N 1
ATOM 833 C CA . SER B 1 26 ? 5.52 8.133 -0.094 1 97.69 26 SER B CA 1
ATOM 834 C C . SER B 1 26 ? 4.773 9.445 -0.301 1 97.69 26 SER B C 1
ATOM 836 O O . SER B 1 26 ? 4.941 10.391 0.475 1 97.69 26 SER B O 1
ATOM 838 N N . LEU B 1 27 ? 3.955 9.477 -1.295 1 97.56 27 LEU B N 1
ATOM 839 C CA . LEU B 1 27 ? 3.146 10.656 -1.577 1 97.56 27 LEU B CA 1
ATOM 840 C C . LEU B 1 27 ? 2.152 10.914 -0.451 1 97.56 27 LEU B C 1
ATOM 842 O O . LEU B 1 27 ? 1.888 12.07 -0.105 1 97.56 27 LEU B O 1
ATOM 846 N N . LEU B 1 28 ? 1.584 9.844 0.118 1 97.81 28 LEU B N 1
ATOM 847 C CA . LEU B 1 28 ? 0.654 9.953 1.236 1 97.81 28 LEU B CA 1
ATOM 848 C C . LEU B 1 28 ? 1.348 10.539 2.463 1 97.81 28 LEU B C 1
ATOM 850 O O . LEU B 1 28 ? 0.759 11.336 3.191 1 97.81 28 LEU B O 1
ATOM 854 N N . ALA B 1 29 ? 2.615 10.094 2.693 1 97.12 29 ALA B N 1
ATOM 855 C CA . ALA B 1 29 ? 3.402 10.594 3.818 1 97.12 29 ALA B CA 1
ATOM 856 C C . ALA B 1 29 ? 3.623 12.102 3.711 1 97.12 29 ALA B C 1
ATOM 858 O O . ALA B 1 29 ? 3.672 12.797 4.727 1 97.12 29 ALA B O 1
ATOM 859 N N . ASN B 1 30 ? 3.684 12.594 2.461 1 95.81 30 ASN B N 1
ATOM 860 C CA . ASN B 1 30 ? 3.861 14.023 2.215 1 95.81 30 ASN B CA 1
ATOM 861 C C . ASN B 1 30 ? 2.66 14.828 2.701 1 95.81 30 ASN B C 1
ATOM 863 O O . ASN B 1 30 ? 2.783 16.016 2.992 1 95.81 30 ASN B O 1
ATOM 867 N N . CYS B 1 31 ? 1.53 14.25 2.811 1 96.38 31 CYS B N 1
ATOM 868 C CA . CYS B 1 31 ? 0.312 14.906 3.264 1 96.38 31 CYS B CA 1
ATOM 869 C C . CYS B 1 31 ? 0.324 15.102 4.777 1 96.38 31 CYS B C 1
ATOM 871 O O . CYS B 1 31 ? -0.588 15.711 5.336 1 96.38 31 CYS B O 1
ATOM 873 N N . ALA B 1 32 ? 1.345 14.586 5.418 1 95.69 32 ALA B N 1
ATOM 874 C CA . ALA B 1 32 ? 1.478 14.734 6.863 1 95.69 32 ALA B CA 1
ATOM 875 C C . ALA B 1 32 ? 1.829 16.172 7.238 1 95.69 32 ALA B C 1
ATOM 877 O O . ALA B 1 32 ? 1.715 16.562 8.398 1 95.69 32 ALA B O 1
ATOM 878 N N . ASN B 1 33 ? 2.17 16.922 6.23 1 93.88 33 ASN B N 1
ATOM 879 C CA . ASN B 1 33 ? 2.562 18.312 6.469 1 93.88 33 ASN B CA 1
ATOM 880 C C . ASN B 1 33 ? 1.392 19.141 6.973 1 93.88 33 ASN B C 1
ATOM 882 O O . ASN B 1 33 ? 0.438 19.391 6.234 1 93.88 33 ASN B O 1
ATOM 886 N N . ARG B 1 34 ? 1.464 19.672 8.195 1 91.31 34 ARG B N 1
ATOM 887 C CA . ARG B 1 34 ? 0.387 20.438 8.82 1 91.31 34 ARG B CA 1
ATOM 888 C C . ARG B 1 34 ? 0.285 21.828 8.227 1 91.31 34 ARG B C 1
ATOM 890 O O . ARG B 1 34 ? -0.725 22.516 8.406 1 91.31 34 ARG B O 1
ATOM 897 N N . SER B 1 35 ? 1.323 22.219 7.586 1 92.5 35 SER B N 1
ATOM 898 C CA . SER B 1 35 ? 1.323 23.516 6.934 1 92.5 35 SER B CA 1
ATOM 899 C C . SER B 1 35 ? 0.336 23.562 5.773 1 92.5 35 SER B C 1
ATOM 901 O O . SER B 1 35 ? -0.286 24.594 5.516 1 92.5 35 SER B O 1
ATOM 903 N N . ASN B 1 36 ? 0.186 22.453 5.078 1 93.88 36 ASN B N 1
ATOM 904 C CA . ASN B 1 36 ? -0.628 22.391 3.867 1 93.88 36 ASN B CA 1
ATOM 905 C C . ASN B 1 36 ? -1.938 21.656 4.105 1 93.88 36 ASN B C 1
ATOM 907 O O . ASN B 1 36 ? -2.896 21.812 3.352 1 93.88 36 ASN B O 1
ATOM 911 N N . TYR B 1 37 ? -1.866 20.875 5.199 1 95.44 37 TYR B N 1
ATOM 912 C CA . TYR B 1 37 ? -3.016 20 5.418 1 95.44 37 TYR B CA 1
ATOM 913 C C . TYR B 1 37 ? -3.475 20.062 6.867 1 95.44 37 TYR B C 1
ATOM 915 O O . TYR B 1 37 ? -2.717 20.469 7.75 1 95.44 37 TYR B O 1
ATOM 923 N N . GLU B 1 38 ? -4.832 19.859 6.992 1 94.75 38 GLU B N 1
ATOM 924 C CA . GLU B 1 38 ? -5.434 19.734 8.312 1 94.75 38 GLU B CA 1
ATOM 925 C C . GLU B 1 38 ? -6.078 18.359 8.492 1 94.75 38 GLU B C 1
ATOM 927 O O . GLU B 1 38 ? -6.898 17.938 7.668 1 94.75 38 GLU B O 1
ATOM 932 N N . TYR B 1 39 ? -5.633 17.625 9.523 1 95.06 39 TYR B N 1
ATOM 933 C CA . TYR B 1 39 ? -6.137 16.281 9.789 1 95.06 39 TYR B CA 1
ATOM 934 C C . TYR B 1 39 ? -6.059 15.969 11.281 1 95.06 39 TYR B C 1
ATOM 936 O O . TYR B 1 39 ? -5.453 16.719 12.055 1 95.06 39 TYR B O 1
ATOM 944 N N . ASN B 1 40 ? -6.793 14.938 11.672 1 93 40 ASN B N 1
ATOM 945 C CA . ASN B 1 40 ? -6.754 14.492 13.062 1 93 40 ASN B CA 1
ATOM 946 C C . ASN B 1 40 ? -6.191 13.078 13.172 1 93 40 ASN B C 1
ATOM 948 O O . ASN B 1 40 ? -6.043 12.383 12.164 1 93 40 ASN B O 1
ATOM 952 N N . GLU B 1 41 ? -5.828 12.602 14.359 1 93.44 41 GLU B N 1
ATOM 953 C CA . GLU B 1 41 ? -5.262 11.281 14.617 1 93.44 41 GLU B CA 1
ATOM 954 C C . GLU B 1 41 ? -6.211 10.18 14.172 1 93.44 41 GLU B C 1
ATOM 956 O O . GLU B 1 41 ? -5.773 9.133 13.688 1 93.44 41 GLU B O 1
ATOM 961 N N . GLN B 1 42 ? -7.434 10.422 14.32 1 95.19 42 GLN B N 1
ATOM 962 C CA . GLN B 1 42 ? -8.438 9.445 13.922 1 95.19 42 GLN B CA 1
ATOM 963 C C . GLN B 1 42 ? -8.391 9.188 12.414 1 95.19 42 GLN B C 1
ATOM 965 O O . GLN B 1 42 ? -8.516 8.047 11.969 1 95.19 42 GLN B O 1
ATOM 970 N N . ASP B 1 43 ? -8.18 10.297 11.625 1 95.81 43 ASP B N 1
ATOM 971 C CA . ASP B 1 43 ? -8.078 10.172 10.18 1 95.81 43 ASP B CA 1
ATOM 972 C C . ASP B 1 43 ? -6.887 9.305 9.781 1 95.81 43 ASP B C 1
ATOM 974 O O . ASP B 1 43 ? -7.008 8.414 8.938 1 95.81 43 ASP B O 1
ATOM 978 N N . VAL B 1 44 ? -5.84 9.555 10.453 1 96.25 44 VAL B N 1
ATOM 979 C CA . VAL B 1 44 ? -4.594 8.852 10.172 1 96.25 44 VAL B CA 1
ATOM 980 C C . VAL B 1 44 ? -4.762 7.367 10.484 1 96.25 44 VAL B C 1
ATOM 982 O O . VAL B 1 44 ? -4.395 6.512 9.68 1 96.25 44 VAL B O 1
ATOM 985 N N . GLU B 1 45 ? -5.363 7.082 11.625 1 95.94 45 GLU B N 1
ATOM 986 C CA . GLU B 1 45 ? -5.582 5.695 12.023 1 95.94 45 GLU B CA 1
ATOM 987 C C . GLU B 1 45 ? -6.496 4.973 11.039 1 95.94 45 GLU B C 1
ATOM 989 O O . GLU B 1 45 ? -6.238 3.826 10.672 1 95.94 45 GLU B O 1
ATOM 994 N N . PHE B 1 46 ? -7.48 5.652 10.617 1 96.31 46 PHE B N 1
ATOM 995 C CA . PHE B 1 46 ? -8.438 5.07 9.688 1 96.31 46 PHE B CA 1
ATOM 996 C C . PHE B 1 46 ? -7.773 4.754 8.352 1 96.31 46 PHE B C 1
ATOM 998 O O . PHE B 1 46 ? -7.965 3.668 7.801 1 96.31 46 PHE B O 1
ATOM 1005 N N . MET B 1 47 ? -6.988 5.672 7.867 1 96.75 47 MET B N 1
ATOM 1006 C CA . MET B 1 47 ? -6.305 5.508 6.59 1 96.75 47 MET B CA 1
ATOM 1007 C C . MET B 1 47 ? -5.367 4.305 6.621 1 96.75 47 MET B C 1
ATOM 1009 O O . MET B 1 47 ? -5.438 3.434 5.754 1 96.75 47 MET B O 1
ATOM 1013 N N . TYR B 1 48 ? -4.625 4.262 7.652 1 97.31 48 TYR B N 1
ATOM 1014 C CA . TYR B 1 48 ? -3.611 3.217 7.699 1 97.31 48 TYR B CA 1
ATOM 1015 C C . TYR B 1 48 ? -4.227 1.878 8.086 1 97.31 48 TYR B C 1
ATOM 1017 O O . TYR B 1 48 ? -3.742 0.822 7.676 1 97.31 48 TYR B O 1
ATOM 1025 N N . ASN B 1 49 ? -5.316 1.881 8.836 1 97.19 49 ASN B N 1
ATOM 1026 C CA . ASN B 1 49 ? -6.051 0.649 9.109 1 97.19 49 ASN B CA 1
ATOM 1027 C C . ASN B 1 49 ? -6.609 0.034 7.832 1 97.19 49 ASN B C 1
ATOM 1029 O O . ASN B 1 49 ? -6.566 -1.185 7.656 1 97.19 49 ASN B O 1
ATOM 1033 N N . GLU B 1 50 ? -7.129 0.884 7.039 1 97.5 50 GLU B N 1
ATOM 1034 C CA . GLU B 1 50 ? -7.676 0.425 5.766 1 97.5 50 GLU B CA 1
ATOM 1035 C C . GLU B 1 50 ? -6.59 -0.18 4.883 1 97.5 50 GLU B C 1
ATOM 1037 O O . GLU B 1 50 ? -6.789 -1.237 4.281 1 97.5 50 GLU B O 1
ATOM 1042 N N . ILE B 1 51 ? -5.512 0.455 4.859 1 97.94 51 ILE B N 1
ATOM 1043 C CA . ILE B 1 51 ? -4.395 -0.023 4.051 1 97.94 51 ILE B CA 1
ATOM 1044 C C . ILE B 1 51 ? -3.865 -1.335 4.629 1 97.94 51 ILE B C 1
ATOM 1046 O O . ILE B 1 51 ? -3.596 -2.281 3.887 1 97.94 51 ILE B O 1
ATOM 1050 N N . SER B 1 52 ? -3.764 -1.341 5.922 1 97.25 52 SER B N 1
ATOM 1051 C CA . SER B 1 52 ? -3.289 -2.545 6.594 1 97.25 52 SER B CA 1
ATOM 1052 C C . SER B 1 52 ? -4.223 -3.725 6.344 1 97.25 52 SER B C 1
ATOM 1054 O O . SER B 1 52 ? -3.766 -4.848 6.117 1 97.25 52 SER B O 1
ATOM 1056 N N . LYS B 1 53 ? -5.473 -3.471 6.41 1 97.5 53 LYS B N 1
ATOM 1057 C CA . LYS B 1 53 ? -6.469 -4.504 6.141 1 97.5 53 LYS B CA 1
ATOM 1058 C C . LYS B 1 53 ? -6.32 -5.047 4.719 1 97.5 53 LYS B C 1
ATOM 1060 O O . LYS B 1 53 ? -6.316 -6.262 4.512 1 97.5 53 LYS B O 1
ATOM 1065 N N . ALA B 1 54 ? -6.176 -4.125 3.738 1 97.81 54 ALA B N 1
ATOM 1066 C CA . ALA B 1 54 ? -5.988 -4.523 2.346 1 97.81 54 ALA B CA 1
ATOM 1067 C C . ALA B 1 54 ? -4.699 -5.316 2.168 1 97.81 54 ALA B C 1
ATOM 1069 O O . ALA B 1 54 ? -4.664 -6.301 1.422 1 97.81 54 ALA B O 1
ATOM 1070 N N . LEU B 1 55 ? -3.664 -4.863 2.871 1 97.75 55 LEU B N 1
ATOM 1071 C CA . LEU B 1 55 ? -2.377 -5.547 2.828 1 97.75 55 LEU B CA 1
ATOM 1072 C C . LEU B 1 55 ? -2.502 -6.977 3.34 1 97.75 55 LEU B C 1
ATOM 1074 O O . LEU B 1 55 ? -2.008 -7.914 2.707 1 97.75 55 LEU B O 1
ATOM 1078 N N . LYS B 1 56 ? -3.18 -7.176 4.445 1 96.44 56 LYS B N 1
ATOM 1079 C CA . LYS B 1 56 ? -3.389 -8.5 5.031 1 96.44 56 LYS B CA 1
ATOM 1080 C C . LYS B 1 56 ? -4.199 -9.391 4.098 1 96.44 56 LYS B C 1
ATOM 1082 O O . LYS B 1 56 ? -3.883 -10.57 3.93 1 96.44 56 LYS B O 1
ATOM 1087 N N . GLU B 1 57 ? -5.207 -8.805 3.561 1 96.81 57 GLU B N 1
ATOM 1088 C CA . GLU B 1 57 ? -6.055 -9.547 2.633 1 96.81 57 GLU B CA 1
ATOM 1089 C C . GLU B 1 57 ? -5.27 -9.984 1.4 1 96.81 57 GLU B C 1
ATOM 1091 O O . GLU B 1 57 ? -5.414 -11.125 0.938 1 96.81 57 GLU B O 1
ATOM 1096 N N . SER B 1 58 ? -4.5 -9.094 0.851 1 97.38 58 SER B N 1
ATOM 1097 C CA . SER B 1 58 ? -3.686 -9.398 -0.318 1 97.38 58 SER B CA 1
ATOM 1098 C C . SER B 1 58 ? -2.67 -10.492 -0.008 1 97.38 58 SER B C 1
ATOM 1100 O O . SER B 1 58 ? -2.494 -11.43 -0.795 1 97.38 58 SER B O 1
ATOM 1102 N N . ARG B 1 59 ? -1.998 -10.375 1.104 1 95.44 59 ARG B N 1
ATOM 1103 C CA . ARG B 1 59 ? -1.04 -11.391 1.533 1 95.44 59 ARG B CA 1
ATOM 1104 C C . ARG B 1 59 ? -1.721 -12.734 1.73 1 95.44 59 ARG B C 1
ATOM 1106 O O . ARG B 1 59 ? -1.146 -13.781 1.412 1 95.44 59 ARG B O 1
ATOM 1113 N N . GLY B 1 60 ? -2.875 -12.75 2.258 1 95.56 60 GLY B N 1
ATOM 1114 C CA . GLY B 1 60 ? -3.645 -13.969 2.465 1 95.56 60 GLY B CA 1
ATOM 1115 C C . GLY B 1 60 ? -3.889 -14.742 1.185 1 95.56 60 GLY B C 1
ATOM 1116 O O . GLY B 1 60 ? -3.916 -15.977 1.195 1 95.56 60 GLY B O 1
ATOM 1117 N N . ALA B 1 61 ? -4.031 -14.008 0.11 1 95.06 61 ALA B N 1
ATOM 1118 C CA . ALA B 1 61 ? -4.238 -14.641 -1.188 1 95.06 61 ALA B CA 1
ATOM 1119 C C . ALA B 1 61 ? -3.025 -15.484 -1.586 1 95.06 61 ALA B C 1
ATOM 1121 O O . ALA B 1 61 ? -3.176 -16.594 -2.098 1 95.06 61 ALA B O 1
ATOM 1122 N N . TYR B 1 62 ? -1.88 -15.008 -1.316 1 96.06 62 TYR B N 1
ATOM 1123 C CA . TYR B 1 62 ? -0.656 -15.734 -1.637 1 96.06 62 TYR B CA 1
ATOM 1124 C C . TYR B 1 62 ? -0.472 -16.938 -0.711 1 96.06 62 TYR B C 1
ATOM 1126 O O . TYR B 1 62 ? -0.028 -18 -1.145 1 96.06 62 TYR B O 1
ATOM 1134 N N . THR B 1 63 ? -0.731 -16.703 0.548 1 92.69 63 THR B N 1
ATOM 1135 C CA . THR B 1 63 ? -0.615 -17.766 1.533 1 92.69 63 THR B CA 1
ATOM 1136 C C . THR B 1 63 ? -1.551 -18.922 1.189 1 92.69 63 THR B C 1
ATOM 1138 O O . THR B 1 63 ? -1.183 -20.094 1.332 1 92.69 63 THR B O 1
ATOM 1141 N N . LYS B 1 64 ? -2.736 -18.594 0.801 1 92.19 64 LYS B N 1
ATOM 1142 C CA . LYS B 1 64 ? -3.725 -19.594 0.413 1 92.19 64 LYS B CA 1
ATOM 1143 C C . LYS B 1 64 ? -3.252 -20.391 -0.798 1 92.19 64 LYS B C 1
ATOM 1145 O O . LYS B 1 64 ? -3.377 -21.625 -0.827 1 92.19 64 LYS B O 1
ATOM 1150 N N . GLU B 1 65 ? -2.689 -19.734 -1.797 1 91.12 65 GLU B N 1
ATOM 1151 C CA . GLU B 1 65 ? -2.236 -20.375 -3.025 1 91.12 65 GLU B CA 1
ATOM 1152 C C . GLU B 1 65 ? -0.987 -21.219 -2.777 1 91.12 65 GLU B C 1
ATOM 1154 O O . GLU B 1 65 ? -0.843 -22.297 -3.34 1 91.12 65 GLU B O 1
ATOM 1159 N N . LEU B 1 66 ? -0.084 -20.719 -1.933 1 87.19 66 LEU B N 1
ATOM 1160 C CA . LEU B 1 66 ? 1.131 -21.453 -1.591 1 87.19 66 LEU B CA 1
ATOM 1161 C C . LEU B 1 66 ? 0.808 -22.672 -0.732 1 87.19 66 LEU B C 1
ATOM 1163 O O . LEU B 1 66 ? 1.494 -23.688 -0.813 1 87.19 66 LEU B O 1
ATOM 1167 N N . GLY B 1 67 ? -0.16 -22.469 0.197 1 78.38 67 GLY B N 1
ATOM 1168 C CA . GLY B 1 67 ? -0.593 -23.578 1.03 1 78.38 67 GLY B CA 1
ATOM 1169 C C . GLY B 1 67 ? -1.265 -24.688 0.244 1 78.38 67 GLY B C 1
ATOM 1170 O O . GLY B 1 67 ? -1.173 -25.859 0.614 1 78.38 67 GLY B O 1
ATOM 1171 N N . LYS B 1 68 ? -2.045 -24.359 -0.667 1 71.19 68 LYS B N 1
ATOM 1172 C CA . LYS B 1 68 ? -2.645 -25.375 -1.523 1 71.19 68 LYS B CA 1
ATOM 1173 C C . LYS B 1 68 ? -1.578 -26.297 -2.115 1 71.19 68 LYS B C 1
ATOM 1175 O O . LYS B 1 68 ? -1.79 -27.5 -2.236 1 71.19 68 LYS B O 1
ATOM 1180 N N . ALA B 1 69 ? -0.584 -25.625 -2.461 1 57.81 69 ALA B N 1
ATOM 1181 C CA . ALA B 1 69 ? 0.47 -26.5 -2.963 1 57.81 69 ALA B CA 1
ATOM 1182 C C . ALA B 1 69 ? 0.967 -27.438 -1.869 1 57.81 69 ALA B C 1
ATOM 1184 O O . ALA B 1 69 ? 1.298 -28.594 -2.141 1 57.81 69 ALA B O 1
ATOM 1185 N N . CYS B 1 70 ? 1.156 -26.828 -0.673 1 53.03 70 CYS B N 1
ATOM 1186 C CA . CYS B 1 70 ? 1.674 -27.719 0.361 1 53.03 70 CYS B CA 1
ATOM 1187 C C . CYS B 1 70 ? 0.587 -28.656 0.863 1 53.03 70 CYS B C 1
ATOM 1189 O O . CYS B 1 70 ? 0.883 -29.656 1.519 1 53.03 70 CYS B O 1
ATOM 1191 N N . LYS B 1 71 ? -0.638 -28.281 1.033 1 51.66 71 LYS B N 1
ATOM 1192 C CA . LYS B 1 71 ? -1.622 -29.219 1.553 1 51.66 71 LYS B CA 1
ATOM 1193 C C . LYS B 1 71 ? -1.692 -30.484 0.685 1 51.66 71 LYS B C 1
ATOM 1195 O O . LYS B 1 71 ? -2.506 -31.375 0.937 1 51.66 71 LYS B O 1
ATOM 1200 N N . SER B 1 72 ? -1.116 -30.469 -0.479 1 45.09 72 SER B N 1
ATOM 1201 C CA . SER B 1 72 ? -1.26 -31.797 -1.066 1 45.09 72 SER B CA 1
ATOM 1202 C C . SER B 1 72 ? -0.503 -32.844 -0.257 1 45.09 72 SER B C 1
ATOM 1204 O O . SER B 1 72 ? 0.53 -33.344 -0.699 1 45.09 72 SER B O 1
ATOM 1206 N N . THR B 1 73 ? 0.087 -32.406 0.801 1 43.44 73 THR B N 1
ATOM 1207 C CA . THR B 1 73 ? 0.663 -33.531 1.518 1 43.44 73 THR B CA 1
ATOM 1208 C C . THR B 1 73 ? -0.418 -34.531 1.888 1 43.44 73 THR B C 1
ATOM 1210 O O . THR B 1 73 ? -1.004 -34.469 2.969 1 43.44 73 THR B O 1
ATOM 1213 N N . PHE B 1 74 ? -1.328 -34.625 1.098 1 47.38 74 PHE B N 1
ATOM 1214 C CA . PHE B 1 74 ? -2.012 -35.906 1.313 1 47.38 74 PHE B CA 1
ATOM 1215 C C . PHE B 1 74 ? -1.024 -37.062 1.263 1 47.38 74 PHE B C 1
ATOM 1217 O O . PHE B 1 74 ? -0.395 -37.312 0.231 1 47.38 74 PHE B O 1
ATOM 1224 N N . ALA B 1 75 ? -0.091 -37.281 2.232 1 43.59 75 ALA B N 1
ATOM 1225 C CA . ALA B 1 75 ? 0.619 -38.531 2.408 1 43.59 75 ALA B CA 1
ATOM 1226 C C . ALA B 1 75 ? -0.317 -39.719 2.201 1 43.59 75 ALA B C 1
ATOM 1228 O O . ALA B 1 75 ? -1.421 -39.75 2.75 1 43.59 75 ALA B O 1
ATOM 1229 N N . PHE B 1 76 ? -0.313 -40.406 1.089 1 49.41 76 PHE B N 1
ATOM 1230 C CA . PHE B 1 76 ? -0.893 -41.75 1 1 49.41 76 PHE B CA 1
ATOM 1231 C C . PHE B 1 76 ? -0.623 -42.531 2.271 1 49.41 76 PHE B C 1
ATOM 1233 O O . PHE B 1 76 ? 0.463 -42.438 2.848 1 49.41 76 PHE B O 1
ATOM 1240 N N . LYS B 1 77 ? -1.666 -42.906 3.115 1 34.53 77 LYS B N 1
ATOM 1241 C CA . LYS B 1 77 ? -1.395 -44.125 3.859 1 34.53 77 LYS B CA 1
ATOM 1242 C C . LYS B 1 77 ? -0.885 -45.219 2.934 1 34.53 77 LYS B C 1
ATOM 1244 O O . LYS B 1 77 ? -1.335 -45.344 1.792 1 34.53 77 LYS B O 1
#

Secondary structure (DSSP, 8-state):
----HHHHHHHHHHHHHHHHHHHHHHHHHHTT-TTT----HHHHHHHHHHHHHHHHHHHHHHHHHH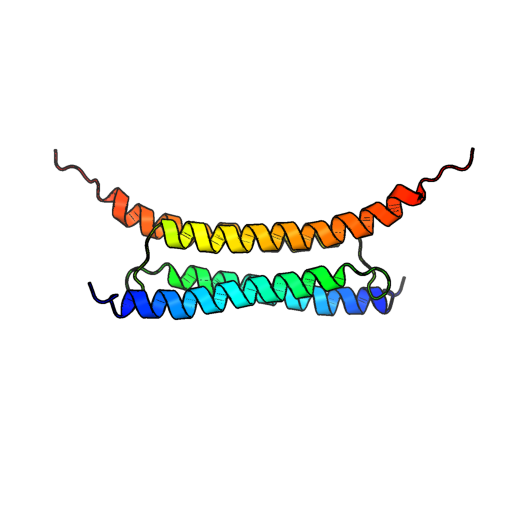HHHHT------/----HHHHHHHHHHHHHHHHHHHHHHHHHHTT-TTT----HHHHHHHHHHHHHHHHHHHHHHHHHHHHHHT------

pLDDT: mean 88.64, std 16.66, range [34.53, 98.56]

Foldseek 3Di:
DPQPPVRVVCCVVVVVVVVVVVVVVVVVVVQVDVVVDDDDPVVVCVVVVVVVVVVVVVVVVVVVVVVVVVVVPPPDD/DPQPPVRVVCCVVVVVVVVVVVVVVVVVVVQVDVVVDDDDPVVVCVVVVVVVVVVVVVVVVVVVVVVVVVVVPPPDD

Sequence (154 aa):
MEKSEKRQRFEKVATGRVQKIVNTLSLLANCANRSNYEYNEQDVEFMYNEISKALKESRGAYTKELGKACKSTFAFKMEKSEKRQRFEKVATGRVQKIVNTLSLLANCANRSNYEYNEQDVEFMYNEISKALKESRGAYTKELGKACKSTFAFK